Protein AF-A0A060BZY5-F1 (afdb_monomer)

Organism: NCBI:txid83428

Sequence (161 aa):
DHRALFDRVDLEIAADADPQAERFFDLGRYLLIASSRPGGLPATLQGIWNVDVRPGWSCNYTTNINLEMNYWGALPAGLPETVEPLVHLMELLAEQGRETARADYGARGWTLHHNTDPWGLHRCRARRRPLLQLADGRRLAPGQPVRPGRPPDRRAAGPGS

Mean predicted aligned error: 11.87 Å

pLDDT: mean 83.86, std 22.06, range [38.16, 98.62]

InterPro domains:
  IPR008928 Six-hairpin glycosidase superfamily [SSF48208] (2-124)
  IPR012341 Six-hairpin glycosidase-like superfamily [G3DSA:1.50.10.10] (2-129)
  IPR054363 Glycosyl hydrolase family 95, catalytic domain [PF22124] (18-122)

Solvent-accessible surface area (backbone atoms only — not comparable to full-atom values): 10178 Å² total; per-residue (Å²): 122,66,60,82,48,57,74,74,59,84,75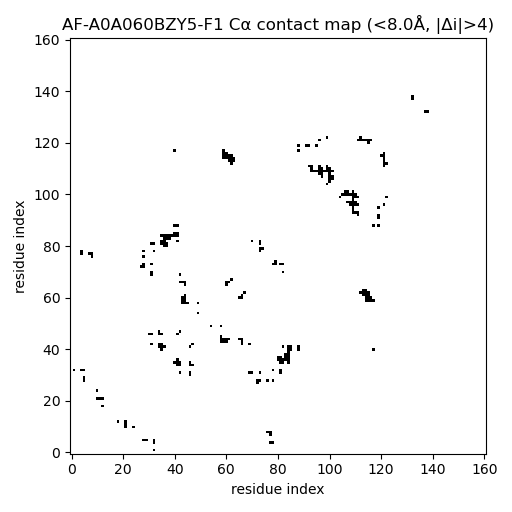,87,74,65,92,87,54,69,74,60,56,49,52,53,54,50,47,56,52,50,52,43,60,75,27,12,38,71,96,47,56,48,47,30,77,50,40,80,68,78,89,59,96,79,38,76,85,66,48,30,37,40,62,79,54,58,45,59,56,74,48,66,56,30,60,87,61,68,34,60,59,40,47,49,18,46,52,55,49,50,52,50,34,48,60,57,10,28,55,50,18,36,74,77,67,74,38,82,66,53,49,82,50,58,43,33,44,100,85,46,57,45,69,85,77,73,72,74,69,75,76,78,68,53,98,78,78,69,80,82,67,92,88,69,81,84,75,81,76,80,77,81,82,93,79,86,81,80,94,77,137

Foldseek 3Di:
DQCVQLVPDADDDDPPDDPVVRVVLSVLSNLLSVQAAPPDAAQFLPRPDDDDPCDDVNSFHFPPDRSVVSCPCCVVSRNVRSCNNVVVLVVQLQVVQQCVCCVVPVDGGGDADRTDHPNNPRDDPPPPPPPPCDPPNDDDDPPDDDDPDDPDDPPDDDDDD

Secondary structure (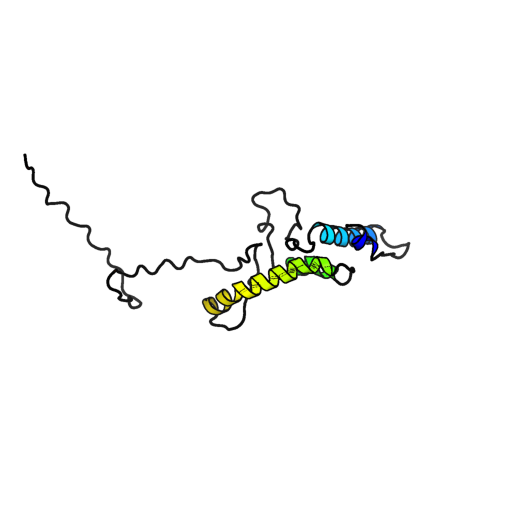DSSP, 8-state):
--HHHHTT---PPPTTS-THHHHHHHHHHHHHHHH--TTSPPPBTTBT----SS-GGGG-EETTTHHHHHHHTTTTTT-GGGGHHHHHHHHHHHHHHHHHHHHHH--SS----SEE-TT---S-----------TT-PPPPTT---PPPPPP---------

Structure (mmCIF, N/CA/C/O backbone):
data_AF-A0A060BZY5-F1
#
_entry.id   AF-A0A060BZY5-F1
#
loop_
_atom_site.group_PDB
_atom_site.id
_atom_site.type_symbol
_atom_site.label_atom_id
_atom_site.label_alt_id
_atom_site.label_comp_id
_atom_site.label_asym_id
_atom_site.label_entity_id
_atom_site.label_seq_id
_atom_site.pdbx_PDB_ins_code
_atom_site.Cartn_x
_atom_site.Cartn_y
_atom_site.Cartn_z
_atom_site.occupancy
_atom_site.B_iso_or_equiv
_atom_site.auth_seq_id
_atom_site.auth_comp_id
_atom_site.auth_asym_id
_atom_site.auth_atom_id
_atom_site.pdbx_PDB_model_num
ATOM 1 N N . ASP A 1 1 ? 6.883 -16.520 -5.379 1.00 89.31 1 ASP A N 1
ATOM 2 C CA . ASP A 1 1 ? 8.026 -16.412 -6.294 1.00 89.31 1 ASP A CA 1
ATOM 3 C C . ASP A 1 1 ? 8.129 -14.967 -6.771 1.00 89.31 1 ASP A C 1
ATOM 5 O O . ASP A 1 1 ? 7.095 -14.386 -7.078 1.00 89.31 1 ASP A O 1
ATOM 9 N N . HIS A 1 2 ? 9.326 -14.381 -6.736 1.00 91.38 2 HIS A N 1
ATOM 10 C CA . HIS A 1 2 ? 9.587 -12.991 -7.127 1.00 91.38 2 HIS A CA 1
ATOM 11 C C . HIS A 1 2 ? 9.559 -12.819 -8.651 1.00 91.38 2 HIS A C 1
ATOM 13 O O . HIS A 1 2 ? 8.893 -11.918 -9.157 1.00 91.38 2 HIS A O 1
ATOM 19 N N . ARG A 1 3 ? 10.246 -13.707 -9.383 1.00 94.44 3 ARG A N 1
ATOM 20 C CA . ARG A 1 3 ? 10.427 -13.585 -10.841 1.00 94.44 3 ARG A CA 1
ATOM 21 C C . ARG A 1 3 ? 9.100 -13.663 -11.584 1.00 94.44 3 ARG A C 1
ATOM 23 O O . ARG A 1 3 ? 8.834 -12.846 -12.451 1.00 94.44 3 ARG A O 1
ATOM 30 N N . ALA A 1 4 ? 8.208 -14.543 -11.127 1.00 95.69 4 ALA A N 1
ATOM 31 C CA . ALA A 1 4 ? 6.852 -14.682 -11.656 1.00 95.69 4 ALA A CA 1
ATOM 32 C C . ALA A 1 4 ? 6.006 -13.389 -11.643 1.00 95.69 4 ALA A C 1
ATOM 34 O O . ALA A 1 4 ? 4.986 -13.328 -12.330 1.00 95.69 4 ALA A O 1
ATOM 35 N N . LEU A 1 5 ? 6.378 -12.383 -10.843 1.00 95.94 5 LEU A N 1
ATOM 36 C CA . LEU A 1 5 ? 5.729 -11.069 -10.801 1.00 95.94 5 LEU A CA 1
ATOM 37 C C . LEU A 1 5 ? 6.568 -10.007 -11.500 1.00 95.94 5 LEU A C 1
ATOM 39 O O . LEU A 1 5 ? 6.034 -9.205 -12.262 1.00 95.94 5 LEU A O 1
ATOM 43 N N . PHE A 1 6 ? 7.866 -9.991 -11.193 1.00 97.00 6 PHE A N 1
ATOM 44 C CA . PHE A 1 6 ? 8.780 -8.958 -11.650 1.00 97.00 6 PHE A CA 1
ATOM 45 C C . PHE A 1 6 ? 8.893 -8.980 -13.176 1.00 97.00 6 PHE A C 1
ATOM 47 O O . PHE A 1 6 ? 8.636 -7.955 -13.802 1.00 97.00 6 PHE A O 1
ATOM 54 N N . ASP A 1 7 ? 9.079 -10.170 -13.754 1.00 96.69 7 ASP A N 1
ATOM 55 C CA . ASP A 1 7 ? 9.320 -10.392 -15.186 1.00 96.69 7 ASP A CA 1
ATOM 56 C C . ASP A 1 7 ? 8.045 -10.228 -16.056 1.00 96.69 7 ASP A C 1
ATOM 58 O O . ASP A 1 7 ? 8.068 -10.486 -17.255 1.00 96.69 7 ASP A O 1
ATOM 62 N N . ARG A 1 8 ? 6.898 -9.829 -15.477 1.00 96.38 8 ARG A N 1
ATOM 63 C CA . ARG A 1 8 ? 5.626 -9.637 -16.214 1.00 96.38 8 ARG A CA 1
ATOM 64 C C . ARG A 1 8 ? 5.586 -8.376 -17.069 1.00 96.38 8 ARG A C 1
ATOM 66 O O . ARG A 1 8 ? 4.754 -8.282 -17.967 1.00 96.38 8 ARG A O 1
ATOM 73 N N . VAL A 1 9 ? 6.386 -7.381 -16.711 1.00 96.56 9 VAL A N 1
ATOM 74 C CA . VAL A 1 9 ? 6.434 -6.087 -17.389 1.00 96.56 9 VAL A CA 1
ATOM 75 C C . VAL A 1 9 ? 7.891 -5.733 -17.547 1.00 96.56 9 VAL A C 1
ATOM 77 O O . VAL A 1 9 ? 8.655 -5.849 -16.592 1.00 96.56 9 VAL A O 1
ATOM 80 N N . ASP A 1 10 ? 8.208 -5.272 -18.741 1.00 93.94 10 ASP A N 1
ATOM 81 C CA . ASP A 1 10 ? 9.485 -4.689 -19.095 1.00 93.94 10 ASP A CA 1
ATOM 82 C C . ASP A 1 10 ? 9.216 -3.268 -19.598 1.00 93.94 10 ASP A C 1
ATOM 84 O O . ASP A 1 10 ? 8.174 -3.018 -20.220 1.00 93.94 10 ASP A O 1
ATOM 88 N N . LEU A 1 11 ? 10.099 -2.329 -19.271 1.00 92.81 11 LEU A N 1
ATOM 89 C CA . LEU A 1 11 ? 9.990 -0.936 -19.689 1.00 92.81 11 LEU A CA 1
ATOM 90 C C . LEU A 1 11 ? 11.252 -0.560 -20.449 1.00 92.81 11 LEU A C 1
ATOM 92 O O . LEU A 1 11 ? 12.308 -0.406 -19.851 1.00 92.81 11 LEU A O 1
ATOM 96 N N . GLU A 1 12 ? 11.091 -0.329 -21.746 1.00 92.44 12 GLU A N 1
ATOM 97 C CA . GLU A 1 12 ? 12.136 0.227 -22.597 1.00 92.44 12 GLU A CA 1
ATOM 98 C C . GLU A 1 12 ? 11.832 1.705 -22.856 1.00 92.44 12 GLU A C 1
ATOM 100 O O . GLU A 1 12 ? 10.752 2.057 -23.351 1.00 92.44 12 GLU A O 1
ATOM 105 N N . ILE A 1 13 ? 12.772 2.587 -22.518 1.00 93.19 13 ILE A N 1
ATOM 106 C CA . ILE A 1 13 ? 12.691 4.014 -22.851 1.00 93.19 13 ILE A CA 1
ATOM 107 C C . ILE A 1 13 ? 13.600 4.355 -24.039 1.00 93.19 13 ILE A C 1
ATOM 109 O O . ILE A 1 13 ? 14.434 3.564 -24.475 1.00 93.19 13 ILE A O 1
ATOM 113 N N . ALA A 1 14 ? 13.422 5.549 -24.609 1.00 93.12 14 ALA A N 1
ATOM 114 C CA . ALA A 1 14 ? 14.243 6.003 -25.729 1.00 93.12 14 ALA A CA 1
ATOM 115 C C . ALA A 1 14 ? 15.739 6.032 -25.357 1.00 93.12 14 ALA A C 1
ATOM 117 O O . ALA A 1 14 ? 16.101 6.394 -24.241 1.00 93.12 14 ALA A O 1
ATOM 118 N N . ALA A 1 15 ? 16.612 5.687 -26.307 1.00 87.00 15 ALA A N 1
ATOM 119 C CA . ALA A 1 15 ? 18.049 5.526 -26.059 1.00 87.00 15 ALA A CA 1
ATOM 120 C C . ALA A 1 15 ? 18.771 6.812 -25.604 1.00 87.00 15 ALA A C 1
ATOM 122 O O . ALA A 1 15 ? 19.871 6.742 -25.061 1.00 87.00 15 ALA A O 1
ATOM 123 N N . ASP A 1 16 ? 18.181 7.980 -25.855 1.00 92.44 16 ASP A N 1
ATOM 124 C CA . ASP A 1 16 ? 18.669 9.293 -25.433 1.00 92.44 16 ASP A CA 1
ATOM 125 C C . ASP A 1 16 ? 18.095 9.760 -24.081 1.00 92.44 16 ASP A C 1
ATOM 127 O O . ASP A 1 16 ? 18.518 10.796 -23.563 1.00 92.44 16 ASP A O 1
ATOM 131 N N . ALA A 1 17 ? 17.158 9.010 -23.492 1.00 91.56 17 ALA A N 1
ATOM 132 C CA . ALA A 1 17 ? 16.617 9.286 -22.168 1.00 91.56 17 ALA A CA 1
ATOM 133 C C . ALA A 1 17 ? 17.580 8.852 -21.047 1.00 91.56 17 ALA A C 1
ATOM 135 O O . ALA A 1 17 ? 18.514 8.078 -21.255 1.00 91.56 17 ALA A O 1
ATOM 136 N N . ASP A 1 18 ? 17.351 9.354 -19.828 1.00 92.00 18 ASP A N 1
ATOM 137 C CA . ASP A 1 18 ? 18.143 8.956 -18.660 1.00 92.00 18 ASP A CA 1
ATOM 138 C C . ASP A 1 18 ? 17.870 7.480 -18.306 1.00 92.00 18 ASP A C 1
ATOM 140 O O . ASP A 1 18 ? 16.757 7.162 -17.870 1.00 92.00 18 ASP A O 1
ATOM 144 N N . PRO A 1 19 ? 18.868 6.578 -18.405 1.00 84.75 19 PRO A N 1
ATOM 145 C CA . PRO A 1 19 ? 18.692 5.156 -18.107 1.00 84.75 19 PRO A CA 1
ATOM 146 C C . PRO A 1 19 ? 18.334 4.879 -16.637 1.00 84.75 19 PRO A C 1
ATOM 148 O O . PRO A 1 19 ? 17.959 3.761 -16.283 1.00 84.75 19 PRO A O 1
ATOM 151 N N . GLN A 1 20 ? 18.445 5.863 -15.738 1.00 92.69 20 GLN A N 1
ATOM 152 C CA . GLN A 1 20 ? 17.964 5.712 -14.365 1.00 92.69 20 GLN A CA 1
ATOM 153 C C . GLN A 1 20 ? 16.438 5.625 -14.280 1.00 92.69 20 GLN A C 1
ATOM 155 O O . GLN A 1 20 ? 15.932 5.033 -13.327 1.00 92.69 20 GLN A O 1
ATOM 160 N N . ALA A 1 21 ? 15.699 6.170 -15.250 1.00 93.69 21 ALA A N 1
ATOM 161 C CA . ALA A 1 21 ? 14.240 6.165 -15.215 1.00 93.69 21 ALA A CA 1
ATOM 162 C C . ALA A 1 21 ? 13.658 4.738 -15.244 1.00 93.69 21 ALA A C 1
ATOM 164 O O . ALA A 1 21 ? 12.774 4.438 -14.440 1.00 93.69 21 ALA A O 1
ATOM 165 N N . GLU A 1 22 ? 14.208 3.842 -16.073 1.00 93.81 22 GLU A N 1
ATOM 166 C CA . GLU A 1 22 ? 13.846 2.411 -16.089 1.00 93.81 22 GLU A CA 1
ATOM 167 C C . GLU A 1 22 ? 14.089 1.772 -14.715 1.00 93.81 22 GLU A C 1
ATOM 169 O O . GLU A 1 22 ? 13.207 1.147 -14.130 1.00 93.81 22 GLU A O 1
ATOM 174 N N . ARG A 1 23 ? 15.259 2.035 -14.120 1.00 94.38 23 ARG A N 1
ATOM 175 C CA . ARG A 1 23 ? 15.619 1.491 -12.802 1.00 94.38 23 ARG A CA 1
ATOM 176 C C . ARG A 1 23 ? 14.707 1.987 -11.687 1.00 94.38 23 ARG A C 1
ATOM 178 O O . ARG A 1 23 ? 14.423 1.228 -10.765 1.00 94.38 23 ARG A O 1
ATOM 185 N N . PHE A 1 24 ? 14.266 3.244 -11.728 1.00 96.31 24 PHE A N 1
ATOM 186 C CA . PHE A 1 24 ? 13.326 3.776 -10.739 1.00 96.31 24 PHE A CA 1
ATOM 187 C C . PHE A 1 24 ? 11.931 3.168 -10.890 1.00 96.31 24 PHE A C 1
ATOM 189 O O . PHE A 1 24 ? 11.288 2.873 -9.878 1.00 96.31 24 PHE A O 1
ATOM 196 N N . PHE A 1 25 ? 11.481 2.936 -12.125 1.00 96.69 25 PHE A N 1
ATOM 197 C CA . PHE A 1 25 ? 10.242 2.210 -12.390 1.00 96.69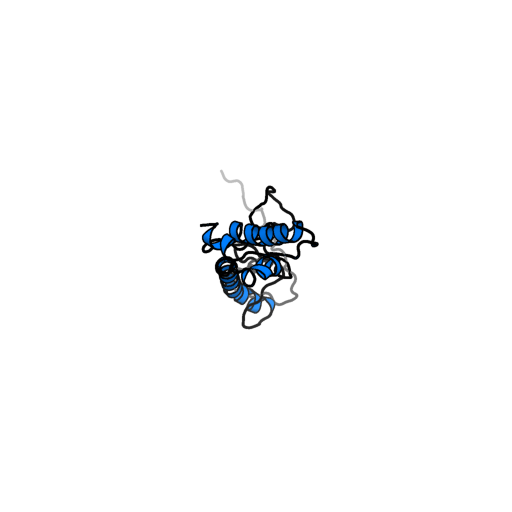 25 PHE A CA 1
ATOM 198 C C . PHE A 1 25 ? 10.304 0.785 -11.822 1.00 96.69 25 PHE A C 1
ATOM 200 O O . PHE A 1 25 ? 9.437 0.386 -11.036 1.00 96.69 25 PHE A O 1
ATOM 207 N N . ASP A 1 26 ? 11.379 0.060 -12.124 1.00 96.94 26 ASP A N 1
ATOM 208 C CA . ASP A 1 26 ? 11.616 -1.293 -11.623 1.00 96.94 26 ASP A CA 1
ATOM 209 C C . ASP A 1 26 ? 11.765 -1.348 -10.107 1.00 96.94 26 ASP A C 1
ATOM 211 O O . ASP A 1 26 ? 11.231 -2.251 -9.457 1.00 96.94 26 ASP A O 1
ATOM 215 N N . LEU A 1 27 ? 12.427 -0.355 -9.512 1.00 97.62 27 LEU A N 1
ATOM 216 C CA . LEU A 1 27 ? 12.549 -0.242 -8.065 1.00 97.62 27 LEU A CA 1
ATOM 217 C C . LEU A 1 27 ? 11.173 -0.094 -7.407 1.00 97.62 27 LEU A C 1
ATOM 219 O O . LEU A 1 27 ? 10.906 -0.764 -6.412 1.00 97.62 27 LEU A O 1
ATOM 223 N N . GLY A 1 28 ? 10.276 0.723 -7.967 1.00 97.75 28 GLY A N 1
ATOM 224 C CA . GLY A 1 28 ? 8.906 0.860 -7.462 1.00 97.75 28 GLY A CA 1
ATOM 225 C C . GLY A 1 28 ? 8.149 -0.472 -7.459 1.00 97.75 28 GLY A C 1
ATOM 226 O O . GLY A 1 28 ? 7.555 -0.853 -6.447 1.00 97.75 28 GLY A O 1
ATOM 227 N N . ARG A 1 29 ? 8.240 -1.228 -8.562 1.00 98.06 29 ARG A N 1
ATOM 228 C CA . ARG A 1 29 ? 7.661 -2.579 -8.677 1.00 98.06 29 ARG A CA 1
ATOM 229 C C . ARG A 1 29 ? 8.253 -3.530 -7.642 1.00 98.06 29 ARG A C 1
ATOM 231 O O . ARG A 1 29 ? 7.514 -4.203 -6.924 1.00 98.06 29 ARG A O 1
ATOM 238 N N . TYR A 1 30 ? 9.580 -3.562 -7.547 1.00 98.12 30 TYR A N 1
ATOM 239 C CA . TYR A 1 30 ? 10.321 -4.413 -6.621 1.00 98.12 30 TYR A CA 1
ATOM 240 C C . TYR A 1 30 ? 9.925 -4.147 -5.164 1.00 98.12 30 TYR A C 1
ATOM 242 O O . TYR A 1 30 ? 9.632 -5.083 -4.418 1.00 98.12 30 TYR A O 1
ATOM 250 N N . LEU A 1 31 ? 9.859 -2.874 -4.760 1.00 98.44 31 LEU A N 1
ATOM 251 C CA . LEU A 1 31 ? 9.494 -2.487 -3.399 1.00 98.44 31 LEU A CA 1
ATOM 252 C C . LEU A 1 31 ? 8.062 -2.908 -3.058 1.00 98.44 31 LEU A C 1
ATOM 254 O O . LEU A 1 31 ? 7.824 -3.416 -1.960 1.00 98.44 31 LEU A O 1
ATOM 258 N N . LEU A 1 32 ? 7.114 -2.764 -3.984 1.00 98.44 32 LEU A N 1
ATOM 259 C CA . LEU A 1 32 ? 5.737 -3.191 -3.746 1.00 98.44 32 LEU A CA 1
ATOM 260 C C . LEU A 1 32 ? 5.619 -4.720 -3.658 1.00 98.44 32 LEU A C 1
ATOM 262 O O . LEU A 1 32 ? 4.974 -5.226 -2.741 1.00 98.44 32 LEU A O 1
ATOM 266 N N . ILE A 1 33 ? 6.305 -5.462 -4.537 1.00 98.12 33 ILE A N 1
ATOM 267 C CA . ILE A 1 33 ? 6.396 -6.930 -4.461 1.00 98.12 33 ILE A CA 1
ATOM 268 C C . ILE A 1 33 ? 6.966 -7.370 -3.108 1.00 98.12 33 ILE A C 1
ATOM 270 O O . ILE A 1 33 ? 6.470 -8.324 -2.512 1.00 98.12 33 ILE A O 1
ATOM 274 N N . ALA A 1 34 ? 8.013 -6.706 -2.623 1.00 98.00 34 ALA A N 1
ATOM 275 C CA . ALA A 1 34 ? 8.679 -7.088 -1.385 1.00 98.00 34 ALA A CA 1
ATOM 276 C C . ALA A 1 34 ? 7.872 -6.728 -0.126 1.00 98.00 34 ALA A C 1
ATOM 278 O O . ALA A 1 34 ? 7.978 -7.431 0.876 1.00 98.00 34 ALA A O 1
ATOM 279 N N . SER A 1 35 ? 7.078 -5.654 -0.168 1.00 98.25 35 SER A N 1
ATOM 280 C CA . SER A 1 35 ? 6.383 -5.111 1.009 1.00 98.25 35 SER A CA 1
ATOM 281 C C . SER A 1 35 ? 4.887 -5.427 1.088 1.00 98.25 35 SER A C 1
ATOM 283 O O . SER A 1 35 ? 4.324 -5.309 2.172 1.00 98.25 35 SER A O 1
ATOM 285 N N . SER A 1 36 ? 4.242 -5.849 -0.006 1.00 98.06 36 SER A N 1
ATOM 286 C CA . SER A 1 36 ? 2.812 -6.179 -0.028 1.00 98.06 36 SER A CA 1
ATOM 287 C C . SER A 1 36 ? 2.542 -7.446 -0.841 1.00 98.06 36 SER A C 1
ATOM 289 O O . SER A 1 36 ? 2.547 -7.444 -2.073 1.00 98.06 36 SER A O 1
ATOM 291 N N . ARG A 1 37 ? 2.297 -8.564 -0.152 1.00 96.69 37 ARG A N 1
ATOM 292 C CA . ARG A 1 37 ? 2.006 -9.873 -0.759 1.00 96.69 37 ARG A CA 1
ATOM 293 C C . ARG A 1 37 ? 0.706 -10.450 -0.200 1.00 96.69 37 ARG A C 1
ATOM 295 O O . ARG A 1 37 ? 0.406 -10.174 0.961 1.00 96.69 37 ARG A O 1
ATOM 302 N N . PRO A 1 38 ? -0.013 -11.284 -0.976 1.00 97.25 38 PRO A N 1
ATOM 303 C CA . PRO A 1 38 ? -1.171 -12.037 -0.493 1.00 97.25 38 PRO A CA 1
ATOM 304 C C . PRO A 1 38 ? -0.952 -12.660 0.888 1.00 97.25 38 PRO A C 1
ATOM 306 O O . PRO A 1 38 ? 0.110 -13.231 1.152 1.00 97.25 38 PRO A O 1
ATOM 309 N N . GLY A 1 39 ? -1.943 -12.520 1.770 1.00 95.88 39 GLY A N 1
ATOM 310 C CA . GLY A 1 39 ? -1.870 -12.946 3.176 1.00 95.88 39 GLY A CA 1
ATOM 311 C C . GLY A 1 39 ? -1.008 -12.080 4.115 1.00 95.88 39 GLY A C 1
ATOM 312 O O . GLY A 1 39 ? -0.931 -12.383 5.305 1.00 95.88 39 GLY A O 1
ATOM 313 N N . GLY A 1 40 ? -0.357 -11.027 3.613 1.00 95.81 40 GLY A N 1
ATOM 314 C CA . GLY A 1 40 ? 0.427 -10.075 4.401 1.00 95.81 40 GLY A CA 1
ATOM 315 C C . GLY A 1 40 ? -0.354 -8.832 4.839 1.00 95.81 40 GLY A C 1
ATOM 316 O O . GLY A 1 40 ? -1.568 -8.732 4.666 1.00 95.81 40 GLY A O 1
ATOM 317 N N . LEU A 1 41 ? 0.376 -7.862 5.396 1.00 97.44 41 LEU A N 1
ATOM 318 C CA . LEU A 1 41 ? -0.116 -6.506 5.646 1.00 97.44 41 LEU A CA 1
ATOM 319 C C . LEU A 1 41 ? 0.202 -5.594 4.454 1.00 97.44 41 LEU A C 1
ATOM 321 O O . LEU A 1 41 ? 1.169 -5.856 3.736 1.00 97.44 41 LEU A O 1
ATOM 325 N N . PRO A 1 42 ? -0.570 -4.514 4.246 1.00 98.19 42 PRO A N 1
ATOM 326 C CA . PRO A 1 42 ? -0.232 -3.539 3.229 1.00 98.19 42 PRO A CA 1
ATOM 327 C C . PRO A 1 42 ? 1.054 -2.784 3.586 1.00 98.19 42 PRO A C 1
ATOM 329 O O . PRO A 1 42 ? 1.358 -2.578 4.765 1.00 98.19 42 PRO A O 1
ATOM 332 N N . ALA A 1 43 ? 1.766 -2.317 2.557 1.00 98.44 43 ALA A N 1
ATOM 333 C CA . ALA A 1 43 ? 2.937 -1.457 2.688 1.00 98.44 43 ALA A CA 1
ATOM 334 C C . ALA A 1 43 ? 2.622 -0.198 3.519 1.00 98.44 43 ALA A C 1
ATOM 336 O O . ALA A 1 43 ? 1.697 0.555 3.194 1.00 98.44 43 ALA A O 1
ATOM 337 N N . THR A 1 44 ? 3.394 0.033 4.584 1.00 98.31 44 THR A N 1
ATOM 338 C CA . THR A 1 44 ? 3.280 1.228 5.436 1.00 98.31 44 THR A CA 1
ATOM 339 C C . THR A 1 44 ? 4.017 2.428 4.824 1.00 98.31 44 THR A C 1
ATOM 341 O O . THR A 1 44 ? 4.518 2.352 3.699 1.00 98.31 44 THR A O 1
ATOM 344 N N . LEU A 1 45 ? 4.154 3.536 5.567 1.00 98.00 45 LEU A N 1
ATOM 345 C CA . LEU A 1 45 ? 4.989 4.686 5.174 1.00 98.00 45 LEU A CA 1
ATOM 346 C C . LEU A 1 45 ? 6.438 4.330 4.801 1.00 98.00 45 LEU A C 1
ATOM 348 O O . LEU A 1 45 ? 7.089 5.104 4.105 1.00 98.00 45 LEU A O 1
ATOM 352 N N . GLN A 1 46 ? 6.954 3.195 5.273 1.00 98.12 46 GLN A N 1
ATOM 353 C CA . GLN A 1 46 ? 8.303 2.721 4.951 1.00 98.12 46 GLN A CA 1
ATOM 354 C C . GLN A 1 46 ? 8.274 1.294 4.382 1.00 98.12 46 GLN A C 1
ATOM 356 O O . GLN A 1 46 ? 9.257 0.562 4.490 1.00 98.12 46 GLN A O 1
ATOM 361 N N . GLY A 1 47 ? 7.143 0.862 3.811 1.00 97.38 47 GLY A N 1
ATOM 362 C CA . GLY A 1 47 ? 6.947 -0.507 3.332 1.00 97.38 47 GLY A CA 1
ATOM 363 C C . GLY A 1 47 ? 7.003 -1.518 4.477 1.00 97.38 47 GLY A C 1
ATOM 364 O O . GLY A 1 47 ? 6.024 -1.686 5.200 1.00 97.38 47 GLY A O 1
ATOM 365 N N . ILE A 1 48 ? 8.153 -2.180 4.625 1.00 97.31 48 ILE A N 1
ATOM 366 C CA . ILE A 1 48 ? 8.482 -3.088 5.741 1.00 97.31 48 ILE A CA 1
ATOM 367 C C . ILE A 1 48 ? 9.850 -2.770 6.374 1.00 97.31 48 ILE A C 1
ATOM 369 O O . ILE A 1 48 ? 10.357 -3.536 7.193 1.00 97.31 48 ILE A O 1
ATOM 373 N N . TRP A 1 49 ? 10.476 -1.658 5.979 1.00 98.12 49 TRP A N 1
ATOM 374 C CA . TRP A 1 49 ? 11.860 -1.329 6.311 1.00 98.12 49 TRP A CA 1
ATOM 375 C C . TRP A 1 49 ? 11.911 -0.204 7.340 1.00 98.12 49 TRP A C 1
ATOM 377 O O . TRP A 1 49 ? 11.912 0.973 6.996 1.00 98.12 49 TRP A O 1
ATOM 387 N N . ASN A 1 50 ? 11.980 -0.577 8.616 1.00 97.56 50 ASN A N 1
ATOM 388 C CA . ASN A 1 50 ? 12.111 0.360 9.725 1.00 97.56 50 ASN A CA 1
ATOM 389 C C . ASN A 1 50 ? 13.100 -0.175 10.771 1.00 97.56 50 ASN A C 1
ATOM 391 O O . ASN A 1 50 ? 13.036 -1.347 11.137 1.00 97.56 50 ASN A O 1
ATOM 395 N N . VAL A 1 51 ? 13.976 0.690 11.281 1.00 97.69 51 VAL A N 1
ATOM 396 C CA . VAL A 1 51 ? 14.944 0.363 12.347 1.00 97.69 51 VAL A CA 1
ATOM 397 C C . VAL A 1 51 ? 14.582 0.994 13.693 1.00 97.69 51 VAL A C 1
ATOM 399 O O . VAL A 1 51 ? 15.103 0.585 14.730 1.00 97.69 51 VAL A O 1
ATOM 402 N N . ASP A 1 52 ? 13.677 1.973 13.695 1.00 97.69 52 ASP A N 1
ATOM 403 C CA . ASP A 1 52 ? 13.362 2.767 14.874 1.00 97.69 52 ASP A CA 1
ATOM 404 C C . ASP A 1 52 ? 12.204 2.162 15.667 1.00 97.69 52 ASP A C 1
ATOM 406 O O . ASP A 1 52 ? 11.171 1.784 15.120 1.00 97.69 52 ASP A O 1
ATOM 410 N N . VAL A 1 53 ? 12.309 2.166 16.997 1.00 96.62 53 VAL A N 1
ATOM 411 C CA . VAL A 1 53 ? 11.180 1.806 17.879 1.00 96.62 53 VAL A CA 1
ATOM 412 C C . VAL A 1 53 ? 10.070 2.866 17.824 1.00 96.62 53 VAL A C 1
ATOM 414 O O . VAL A 1 53 ? 8.894 2.567 18.023 1.00 96.62 53 VAL A O 1
ATOM 417 N N . ARG A 1 54 ? 10.441 4.127 17.569 1.00 96.19 54 ARG A N 1
ATOM 418 C CA . ARG A 1 54 ? 9.527 5.269 17.426 1.00 96.19 54 ARG A CA 1
ATOM 419 C C . ARG A 1 54 ? 9.771 5.952 16.080 1.00 96.19 54 ARG A C 1
ATOM 421 O O . ARG A 1 54 ? 10.359 7.033 16.058 1.00 96.19 54 ARG A O 1
ATOM 428 N N . PRO A 1 55 ? 9.362 5.321 14.973 1.00 96.44 55 PRO A N 1
ATOM 429 C CA . PRO A 1 55 ? 9.598 5.877 13.653 1.00 96.44 55 PRO A CA 1
ATOM 430 C C . PRO A 1 55 ? 8.779 7.150 13.430 1.00 96.44 55 PRO A C 1
ATOM 432 O O . PRO A 1 55 ? 7.755 7.383 14.088 1.00 96.44 55 PRO A O 1
ATOM 435 N N . GLY A 1 56 ? 9.214 7.959 12.464 1.00 94.94 56 GLY A N 1
ATOM 436 C CA . GLY A 1 56 ? 8.462 9.124 12.000 1.00 94.94 56 GLY A CA 1
ATOM 437 C C . GLY A 1 56 ? 7.022 8.742 11.648 1.00 94.94 56 GLY A C 1
ATOM 438 O O . GLY A 1 56 ? 6.789 7.750 10.956 1.00 94.94 56 GLY A O 1
ATOM 439 N N . TRP A 1 57 ? 6.057 9.499 12.180 1.00 95.88 57 TRP A N 1
ATOM 440 C CA . TRP A 1 57 ? 4.617 9.235 12.028 1.00 95.88 57 TRP A CA 1
ATOM 441 C C . TRP A 1 57 ? 4.207 7.786 12.347 1.00 95.88 57 TRP A C 1
ATOM 443 O O . TRP A 1 57 ? 3.283 7.248 11.755 1.00 95.88 57 TRP A O 1
ATOM 453 N N . SER A 1 58 ? 4.908 7.130 13.277 1.00 96.00 58 SER A N 1
ATOM 454 C CA . SER A 1 58 ? 4.643 5.746 13.689 1.00 96.00 58 SER A CA 1
ATOM 455 C C . SER A 1 58 ? 4.793 4.687 12.590 1.00 96.00 58 SER A C 1
ATOM 457 O O . SER A 1 58 ? 4.469 3.533 12.856 1.00 96.00 58 SER A O 1
ATOM 459 N N . CYS A 1 59 ? 5.321 5.034 11.406 1.00 96.75 59 CYS A N 1
ATOM 460 C CA . CYS A 1 59 ? 5.416 4.123 10.258 1.00 96.75 59 CYS A CA 1
ATOM 461 C C . CYS A 1 59 ? 4.088 3.379 10.009 1.00 96.75 59 CYS A C 1
ATOM 463 O O . CYS A 1 59 ? 4.061 2.185 9.721 1.00 96.75 59 CYS A O 1
ATOM 465 N N . ASN A 1 60 ? 2.971 4.076 10.225 1.00 96.19 60 ASN A N 1
ATOM 466 C CA . ASN A 1 60 ? 1.636 3.502 10.179 1.00 96.19 60 ASN A CA 1
ATOM 467 C C . ASN A 1 60 ? 1.005 3.734 8.794 1.00 96.19 60 ASN A C 1
ATOM 469 O O . ASN A 1 60 ? 1.714 3.880 7.794 1.00 96.19 60 ASN A O 1
ATOM 473 N N . TYR A 1 61 ? -0.324 3.728 8.728 1.00 98.06 61 TYR A N 1
ATOM 474 C CA . TYR A 1 61 ? -1.073 3.990 7.509 1.00 98.06 61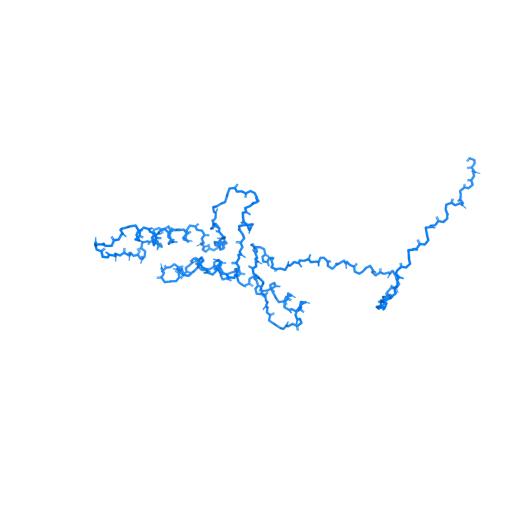 TYR A CA 1
ATOM 475 C C . TYR A 1 61 ? -1.669 5.397 7.539 1.00 98.06 61 TYR A C 1
ATOM 477 O O . TYR A 1 61 ? -2.691 5.626 8.186 1.00 98.06 61 TYR A O 1
ATOM 485 N N . THR A 1 62 ? -1.056 6.321 6.802 1.00 97.81 62 THR A N 1
ATOM 486 C CA . THR A 1 62 ? -1.604 7.663 6.570 1.00 97.81 62 THR A CA 1
ATOM 487 C C . THR A 1 62 ? -2.500 7.640 5.331 1.00 97.81 62 THR A C 1
ATOM 489 O O . THR A 1 62 ? -2.019 7.439 4.217 1.00 97.81 62 THR A O 1
ATOM 492 N N . THR A 1 63 ? -3.804 7.835 5.517 1.00 97.44 63 THR A N 1
ATOM 493 C CA . THR A 1 63 ? -4.863 7.572 4.516 1.00 97.44 63 THR A CA 1
ATOM 494 C C . THR A 1 63 ? -5.460 8.857 3.946 1.00 97.44 63 THR A C 1
ATOM 496 O O . THR A 1 63 ? -6.677 9.024 3.840 1.00 97.44 63 THR A O 1
ATOM 499 N N . ASN A 1 64 ? -4.608 9.851 3.729 1.00 97.19 64 ASN A N 1
ATOM 500 C CA . ASN A 1 64 ? -4.983 11.095 3.067 1.00 97.19 64 ASN A CA 1
ATOM 501 C C . ASN A 1 64 ? -4.106 11.395 1.845 1.00 97.19 64 ASN A C 1
ATOM 503 O O . ASN A 1 64 ? -4.284 12.458 1.255 1.00 97.19 64 ASN A O 1
ATOM 507 N N . ILE A 1 65 ? -3.170 10.492 1.513 1.00 98.44 65 ILE A N 1
ATOM 508 C CA . ILE A 1 65 ? -2.352 10.481 0.295 1.00 98.44 65 ILE A CA 1
ATOM 509 C C . ILE A 1 65 ? -1.373 9.293 0.291 1.00 98.44 65 ILE A C 1
ATOM 511 O O . ILE A 1 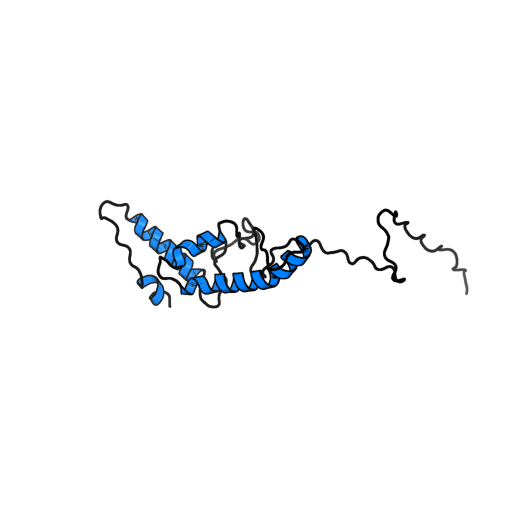65 ? -1.150 8.689 -0.755 1.00 98.44 65 ILE A O 1
ATOM 515 N N . ASN A 1 66 ? -0.734 8.982 1.426 1.00 98.56 66 ASN A N 1
ATOM 516 C CA . ASN A 1 66 ? 0.439 8.102 1.442 1.00 98.56 66 ASN A CA 1
ATOM 517 C C . ASN A 1 66 ? 0.082 6.641 1.181 1.00 98.56 66 ASN A C 1
ATOM 519 O O . ASN A 1 66 ? 0.708 6.002 0.338 1.00 98.56 66 ASN A O 1
ATOM 523 N N . LEU A 1 67 ? -0.915 6.115 1.900 1.00 98.44 67 LEU A N 1
ATOM 524 C CA . LEU A 1 67 ? -1.363 4.744 1.697 1.00 98.44 67 LEU A CA 1
ATOM 525 C C . LEU A 1 67 ? -1.869 4.573 0.266 1.00 98.44 67 LEU A C 1
ATOM 527 O O . LEU A 1 67 ? -1.523 3.601 -0.383 1.00 98.44 67 LEU A O 1
ATOM 531 N N . GLU A 1 68 ? -2.636 5.529 -0.249 1.00 98.50 68 GLU A N 1
ATOM 532 C CA . GLU A 1 68 ? -3.149 5.504 -1.615 1.00 98.50 68 GLU A CA 1
ATOM 533 C C . GLU A 1 68 ? -2.004 5.497 -2.638 1.00 98.50 68 GLU A C 1
ATOM 535 O O . GLU A 1 68 ? -1.998 4.669 -3.552 1.00 98.50 68 GLU A O 1
ATOM 540 N N . MET A 1 69 ? -1.007 6.368 -2.446 1.00 98.62 69 MET A N 1
ATOM 541 C CA . MET A 1 69 ? 0.161 6.492 -3.319 1.00 98.62 69 MET A CA 1
ATOM 542 C C . MET A 1 69 ? 0.980 5.206 -3.398 1.00 98.62 69 MET A C 1
ATOM 544 O O . MET A 1 69 ? 1.415 4.843 -4.492 1.00 98.62 69 MET A O 1
ATOM 548 N N . ASN A 1 70 ? 1.128 4.476 -2.286 1.00 98.62 70 ASN A N 1
ATOM 549 C CA . ASN A 1 70 ? 1.820 3.183 -2.273 1.00 98.62 70 ASN A CA 1
ATOM 550 C C . ASN A 1 70 ? 1.237 2.190 -3.299 1.00 98.62 70 ASN A C 1
ATOM 552 O O . ASN A 1 70 ? 1.959 1.321 -3.785 1.00 98.62 70 ASN A O 1
ATOM 556 N N . TYR A 1 71 ? -0.049 2.318 -3.649 1.00 98.62 71 TYR A N 1
ATOM 557 C CA . TYR A 1 71 ? -0.759 1.379 -4.521 1.00 98.62 71 TYR A CA 1
ATOM 558 C C . TYR A 1 71 ? -1.105 1.915 -5.909 1.00 98.62 71 TYR A C 1
ATOM 560 O O . TYR A 1 71 ? -1.610 1.146 -6.726 1.00 98.62 71 TYR A O 1
ATOM 568 N N . TRP A 1 72 ? -0.803 3.178 -6.234 1.00 98.44 72 TRP A N 1
ATOM 569 C CA . TRP A 1 72 ? -1.085 3.730 -7.569 1.00 98.44 72 TRP A CA 1
ATOM 570 C C . TRP A 1 72 ? -0.444 2.912 -8.692 1.00 98.44 72 TRP A C 1
ATOM 572 O O . TRP A 1 72 ? -1.059 2.704 -9.735 1.00 98.44 72 TRP A O 1
ATOM 582 N N . GLY A 1 73 ? 0.771 2.409 -8.458 1.00 97.31 73 GLY A N 1
ATOM 583 C CA . GLY A 1 73 ? 1.497 1.583 -9.417 1.00 97.31 73 GLY A CA 1
ATOM 584 C C . GLY A 1 73 ? 1.016 0.133 -9.509 1.00 97.31 73 GLY A C 1
ATOM 585 O O . GLY A 1 73 ? 1.340 -0.531 -10.484 1.00 97.31 73 GLY A O 1
ATOM 586 N N . ALA A 1 74 ? 0.240 -0.376 -8.545 1.00 98.00 74 ALA A N 1
ATOM 587 C CA . ALA A 1 74 ? -0.011 -1.814 -8.408 1.00 98.00 74 ALA A CA 1
ATOM 588 C C . ALA A 1 74 ? -0.681 -2.431 -9.648 1.00 98.00 74 ALA A C 1
ATOM 590 O O . ALA A 1 74 ? -0.157 -3.357 -10.262 1.00 98.00 74 ALA A O 1
ATOM 591 N N . LEU A 1 75 ? -1.829 -1.889 -10.059 1.00 97.81 75 LEU A N 1
ATOM 592 C CA . LEU A 1 75 ? -2.561 -2.372 -11.231 1.00 97.81 75 LEU A CA 1
ATOM 593 C C . LEU A 1 75 ? -1.880 -2.031 -12.568 1.00 97.81 75 LEU A C 1
ATOM 595 O O . LEU A 1 75 ? -1.685 -2.956 -13.359 1.00 97.81 75 LEU A O 1
ATOM 599 N N . PRO A 1 76 ? -1.493 -0.768 -12.856 1.00 97.38 76 PRO A N 1
ATOM 600 C CA . PRO A 1 76 ? -0.884 -0.435 -14.146 1.00 97.38 76 PRO A CA 1
ATOM 601 C C . PRO A 1 76 ? 0.470 -1.120 -14.357 1.00 97.38 76 PRO A C 1
ATOM 603 O O . PRO A 1 76 ? 0.847 -1.376 -15.495 1.00 97.38 76 PRO A O 1
ATOM 606 N N . ALA A 1 77 ? 1.174 -1.480 -13.281 1.00 97.12 77 ALA A N 1
ATOM 607 C CA . ALA A 1 77 ? 2.401 -2.258 -13.348 1.00 97.12 77 ALA A CA 1
ATOM 608 C C . ALA A 1 77 ? 2.146 -3.783 -13.263 1.00 97.12 77 ALA A C 1
ATOM 610 O O . ALA A 1 77 ? 3.061 -4.547 -12.991 1.00 97.12 77 ALA A O 1
ATOM 611 N N . GLY A 1 78 ? 0.936 -4.300 -13.483 1.00 97.50 78 GLY A N 1
ATOM 612 C CA . GLY A 1 78 ? 0.728 -5.757 -13.570 1.00 97.50 78 GLY A CA 1
ATOM 613 C C . GLY A 1 78 ? 0.989 -6.530 -12.264 1.00 97.50 78 GLY A C 1
ATOM 614 O O . GLY A 1 78 ? 1.370 -7.706 -12.298 1.00 97.50 78 GLY A O 1
ATOM 615 N N . LEU A 1 79 ? 0.768 -5.880 -11.118 1.00 98.19 79 LEU A N 1
ATOM 616 C CA . LEU A 1 79 ? 0.885 -6.433 -9.765 1.00 98.19 79 LEU A CA 1
ATOM 617 C C . LEU A 1 79 ? -0.474 -6.450 -9.025 1.00 98.19 79 LEU A C 1
ATOM 619 O O . LEU A 1 79 ? -0.570 -5.950 -7.905 1.00 98.19 79 LEU A O 1
ATOM 623 N N . PRO A 1 80 ? -1.563 -7.001 -9.596 1.00 97.94 80 PRO A N 1
ATOM 624 C CA . PRO A 1 80 ? -2.872 -6.976 -8.938 1.00 97.94 80 PRO A CA 1
ATOM 625 C C . PRO A 1 80 ? -2.893 -7.708 -7.591 1.00 97.94 80 PRO A C 1
ATOM 627 O O . PRO A 1 80 ? -3.597 -7.295 -6.674 1.00 97.94 80 PRO A O 1
ATOM 630 N N . GLU A 1 81 ? -2.086 -8.754 -7.428 1.00 97.25 81 GLU A N 1
ATOM 631 C CA . GLU A 1 81 ? -2.037 -9.546 -6.198 1.00 97.25 81 GLU A CA 1
ATOM 632 C C . GLU A 1 81 ? -1.465 -8.761 -5.013 1.00 97.25 81 GLU A C 1
ATOM 634 O O . GLU A 1 81 ? -1.732 -9.095 -3.862 1.00 97.25 81 GLU A O 1
ATOM 639 N N . THR A 1 82 ? -0.684 -7.705 -5.262 1.00 98.00 82 THR A N 1
ATOM 640 C CA . THR A 1 82 ? -0.143 -6.879 -4.177 1.00 98.00 82 THR A CA 1
ATOM 641 C C . THR A 1 82 ? -1.208 -5.968 -3.572 1.00 98.00 82 THR A C 1
ATOM 643 O O . THR A 1 82 ? -0.960 -5.408 -2.513 1.00 98.00 82 THR A O 1
ATOM 646 N N . VAL A 1 83 ? -2.378 -5.811 -4.207 1.00 98.44 83 VAL A N 1
ATOM 647 C CA . VAL A 1 83 ? -3.504 -4.994 -3.714 1.00 98.44 83 VAL A CA 1
ATOM 648 C C . VAL A 1 83 ? -4.331 -5.733 -2.655 1.00 98.44 83 VAL A C 1
ATOM 650 O O . VAL A 1 83 ? -4.984 -5.092 -1.835 1.00 98.44 83 VAL A O 1
ATOM 653 N N . GLU A 1 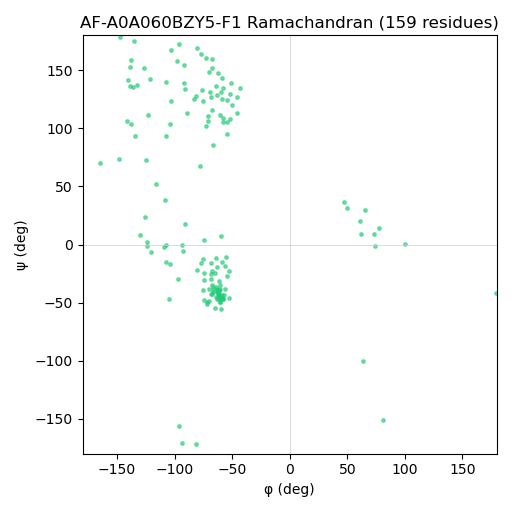84 ? -4.281 -7.066 -2.616 1.00 98.44 84 GLU A N 1
ATOM 654 C CA . GLU A 1 84 ? -5.068 -7.883 -1.680 1.00 98.44 84 GLU A CA 1
ATOM 655 C C . GLU A 1 84 ? -4.903 -7.456 -0.202 1.00 98.44 84 GLU A C 1
ATOM 657 O O . GLU A 1 84 ? -5.922 -7.247 0.462 1.00 98.44 84 GLU A O 1
ATOM 662 N N . PRO A 1 85 ? -3.685 -7.209 0.329 1.00 98.38 85 PRO A N 1
ATOM 663 C CA . PRO A 1 85 ? -3.524 -6.727 1.704 1.00 98.38 85 PRO A CA 1
ATOM 664 C C . PRO A 1 85 ? -4.204 -5.381 1.986 1.00 98.38 85 PRO A C 1
ATOM 666 O O . PRO A 1 85 ? -4.718 -5.169 3.086 1.00 98.38 85 PRO A O 1
ATOM 669 N N . LEU A 1 86 ? -4.235 -4.470 1.005 1.00 98.38 86 LEU A N 1
ATOM 670 C CA . LEU A 1 86 ? -4.944 -3.196 1.134 1.00 98.38 86 LEU A CA 1
ATOM 671 C C . LEU A 1 86 ? -6.457 -3.423 1.212 1.00 98.38 86 LEU A C 1
ATOM 673 O O . LEU A 1 86 ? -7.116 -2.811 2.048 1.00 98.38 86 LEU A O 1
ATOM 677 N N . VAL A 1 87 ? -7.000 -4.315 0.380 1.00 98.25 87 VAL A N 1
ATOM 678 C CA . VAL A 1 87 ? -8.433 -4.650 0.385 1.00 98.25 87 VAL A CA 1
ATOM 679 C C . VAL A 1 87 ? -8.844 -5.229 1.737 1.00 98.25 87 VAL A C 1
ATOM 681 O O . VAL A 1 87 ? -9.806 -4.747 2.330 1.00 98.25 87 VAL A O 1
ATOM 684 N N . HIS A 1 88 ? -8.073 -6.170 2.286 1.00 98.19 88 HIS A N 1
ATOM 685 C CA . HIS A 1 88 ? -8.345 -6.719 3.618 1.00 98.19 88 HIS A CA 1
ATOM 686 C C . HIS A 1 88 ? -8.280 -5.651 4.722 1.00 98.19 88 HIS A C 1
ATOM 688 O O . HIS A 1 88 ? -9.121 -5.637 5.625 1.00 98.19 88 HIS A O 1
ATOM 694 N N . LEU A 1 89 ? -7.322 -4.717 4.649 1.00 98.06 89 LEU A N 1
ATOM 695 C CA . LEU A 1 89 ? -7.282 -3.583 5.574 1.00 98.06 89 LEU A CA 1
ATOM 696 C C . LEU A 1 89 ? -8.537 -2.707 5.424 1.00 98.06 89 LEU A C 1
ATOM 698 O O . LEU A 1 89 ? -9.135 -2.328 6.427 1.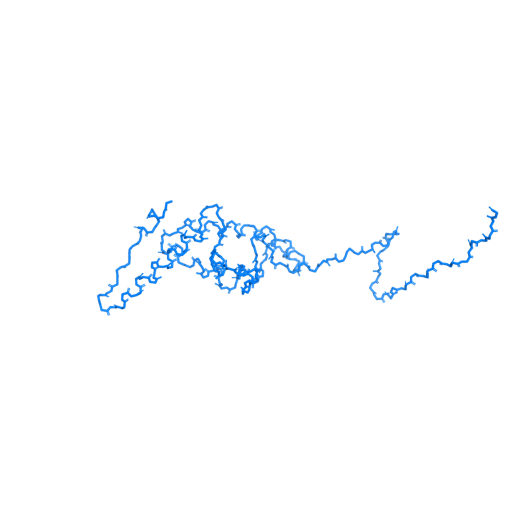00 98.06 89 LEU A O 1
ATOM 702 N N . MET A 1 90 ? -8.974 -2.408 4.200 1.00 97.88 90 MET A N 1
ATOM 703 C CA . MET A 1 90 ? -10.189 -1.624 3.954 1.00 97.88 90 MET A CA 1
ATOM 704 C C . MET A 1 90 ? -11.445 -2.306 4.503 1.00 97.88 90 MET A C 1
ATOM 706 O O . MET A 1 90 ? -12.297 -1.624 5.067 1.00 97.88 90 MET A O 1
ATOM 710 N N . GLU A 1 91 ? -11.563 -3.628 4.392 1.00 98.06 91 GLU A N 1
ATOM 711 C CA . GLU A 1 91 ? -12.674 -4.392 4.972 1.00 98.06 91 GLU A CA 1
ATOM 712 C C . GLU A 1 91 ? -12.683 -4.307 6.504 1.00 98.06 91 GLU A C 1
ATOM 714 O O . GLU A 1 91 ? -13.725 -4.027 7.107 1.00 98.06 91 GLU A O 1
ATOM 719 N N . LEU A 1 92 ? -11.514 -4.462 7.139 1.00 97.00 92 LEU A N 1
ATOM 720 C CA . LEU A 1 92 ? -11.353 -4.281 8.584 1.00 97.00 92 LEU A CA 1
ATOM 721 C C . LEU A 1 92 ? -11.757 -2.864 9.019 1.00 97.00 92 LEU A C 1
ATOM 723 O O . LEU A 1 92 ? -12.494 -2.689 9.994 1.00 97.00 92 LEU A O 1
ATOM 727 N N . LEU A 1 93 ? -11.295 -1.849 8.288 1.00 97.50 93 LEU A N 1
ATOM 728 C CA . LEU A 1 93 ? -11.612 -0.447 8.554 1.00 97.50 93 LEU A CA 1
ATOM 729 C C . LEU A 1 93 ? -13.089 -0.144 8.316 1.00 97.50 93 LEU A C 1
ATOM 731 O O . LEU A 1 93 ? -13.678 0.616 9.081 1.00 97.50 93 LEU A O 1
ATOM 735 N N . ALA A 1 94 ? -13.712 -0.762 7.314 1.00 97.62 94 ALA A N 1
ATOM 736 C CA . ALA A 1 94 ? -15.134 -0.616 7.056 1.00 97.62 94 ALA A CA 1
ATOM 737 C C . ALA A 1 94 ? -15.975 -1.221 8.180 1.00 97.62 94 ALA A C 1
ATOM 739 O O . ALA A 1 94 ? -16.975 -0.624 8.567 1.00 97.62 94 ALA A O 1
ATOM 740 N N . GLU A 1 95 ? -15.579 -2.366 8.742 1.00 96.38 95 GLU A N 1
ATOM 741 C CA . GLU A 1 95 ? -16.247 -2.950 9.908 1.00 96.38 95 GLU A CA 1
ATOM 742 C C . GLU A 1 95 ? -16.094 -2.049 11.142 1.00 96.38 95 GLU A C 1
ATOM 744 O O . GLU A 1 95 ? -17.087 -1.621 11.735 1.00 96.38 95 GLU A O 1
ATOM 749 N N . GLN A 1 96 ? -14.859 -1.690 11.503 1.00 94.94 96 GLN A N 1
ATOM 750 C CA . GLN A 1 96 ? -14.596 -0.886 12.700 1.00 94.94 96 GLN A CA 1
ATOM 751 C C . GLN A 1 96 ? -15.122 0.553 12.583 1.00 94.94 96 GLN A C 1
ATOM 753 O O . GLN A 1 96 ? -15.596 1.133 13.564 1.00 94.94 96 GLN A O 1
ATOM 758 N N . GLY A 1 97 ? -15.075 1.128 11.383 1.00 96.38 97 GLY A N 1
ATOM 759 C CA . GLY A 1 97 ? -15.499 2.491 11.086 1.00 96.38 97 GLY A CA 1
ATOM 760 C C . GLY A 1 97 ? -17.005 2.708 11.191 1.00 96.38 97 GLY A C 1
ATOM 761 O O . GLY A 1 97 ? -17.435 3.858 11.294 1.00 96.38 97 GLY A O 1
ATOM 762 N N . ARG A 1 98 ? -17.826 1.643 11.221 1.00 96.44 98 ARG A N 1
ATOM 763 C CA . ARG A 1 98 ? -19.273 1.763 11.493 1.00 96.44 98 ARG A CA 1
ATOM 764 C C . ARG A 1 98 ? -19.544 2.315 12.883 1.00 96.44 98 ARG A C 1
ATOM 766 O O . ARG A 1 98 ? -20.424 3.158 13.051 1.00 96.44 98 ARG A O 1
ATOM 773 N N . GLU A 1 99 ? -18.780 1.864 13.877 1.00 93.81 99 GLU A N 1
ATOM 774 C CA . GLU A 1 99 ? -18.921 2.369 15.242 1.00 93.81 99 GLU A CA 1
ATOM 775 C C . GLU A 1 99 ? -18.494 3.834 15.319 1.00 93.81 99 GLU A C 1
ATOM 777 O O . GLU A 1 99 ? -19.184 4.632 15.944 1.00 93.81 99 GLU A O 1
ATOM 782 N N . THR A 1 100 ? -17.414 4.215 14.634 1.00 92.94 100 THR A N 1
ATOM 783 C CA . THR A 1 100 ? -16.973 5.614 14.551 1.00 92.94 100 THR A CA 1
ATOM 784 C C . THR A 1 100 ? -18.038 6.491 13.878 1.00 92.94 100 THR A C 1
ATOM 786 O O . THR A 1 100 ? -18.425 7.520 14.431 1.00 92.94 100 THR A O 1
ATOM 789 N N . ALA A 1 101 ? -18.602 6.059 12.743 1.00 96.38 101 ALA A N 1
ATOM 790 C CA . ALA A 1 101 ? -19.663 6.788 12.042 1.00 96.38 101 ALA A CA 1
ATOM 791 C C . ALA A 1 101 ? -20.906 6.994 12.921 1.00 96.38 101 ALA A C 1
ATOM 793 O O . ALA A 1 101 ? -21.465 8.093 12.986 1.00 96.38 101 ALA A O 1
ATOM 794 N N . ARG A 1 102 ? -21.313 5.954 13.655 1.00 96.25 102 ARG A N 1
ATOM 795 C CA . ARG A 1 102 ? -22.457 6.015 14.565 1.00 96.25 102 ARG A CA 1
ATOM 796 C C . ARG A 1 102 ? -22.180 6.883 15.791 1.00 96.25 102 ARG A C 1
ATOM 798 O O . ARG A 1 102 ? -23.030 7.690 16.161 1.00 96.25 102 ARG A O 1
ATOM 805 N N . ALA A 1 103 ? -21.046 6.677 16.455 1.00 93.12 103 ALA A N 1
ATOM 806 C CA . ALA A 1 103 ? -20.754 7.278 17.752 1.00 93.12 103 ALA A CA 1
ATOM 807 C C . ALA A 1 103 ? -20.389 8.762 17.653 1.00 93.12 103 ALA A C 1
ATOM 809 O O . ALA A 1 103 ? -20.819 9.533 18.512 1.00 93.12 103 ALA A O 1
ATOM 810 N N . ASP A 1 104 ? -19.635 9.146 16.621 1.00 94.25 104 ASP A N 1
ATOM 811 C CA . ASP A 1 104 ? -19.098 10.503 16.494 1.00 94.25 104 ASP A CA 1
ATOM 812 C C . ASP A 1 104 ? -19.978 11.385 15.598 1.00 94.25 104 ASP A C 1
ATOM 814 O O . ASP A 1 104 ? -20.073 12.591 15.825 1.00 94.25 104 ASP A O 1
ATOM 818 N N . TYR A 1 105 ? -20.669 10.788 14.619 1.00 95.81 105 TYR A N 1
ATOM 819 C CA . TYR A 1 105 ? -21.450 11.527 13.620 1.00 95.81 105 TYR A CA 1
ATOM 820 C C . TYR A 1 105 ? -22.945 11.186 13.594 1.00 95.81 105 TYR A C 1
ATOM 822 O O . TYR A 1 105 ? -23.696 11.828 12.863 1.00 95.81 105 TYR A O 1
ATOM 830 N N . GLY A 1 106 ? -23.410 10.186 14.355 1.00 96.38 106 GLY A N 1
ATOM 831 C CA . GLY A 1 106 ? -24.806 9.731 14.292 1.00 96.38 106 GLY A CA 1
ATOM 832 C C . GLY A 1 106 ? -25.215 9.208 12.909 1.00 96.38 106 GLY A C 1
ATOM 833 O O . GLY A 1 106 ? -26.403 9.181 12.584 1.00 96.38 106 GLY A O 1
ATOM 834 N N . ALA A 1 107 ? -24.242 8.825 12.081 1.00 97.75 107 ALA A N 1
ATOM 835 C CA . ALA A 1 107 ? -24.439 8.483 10.682 1.00 97.75 107 ALA A CA 1
ATOM 836 C C . ALA A 1 107 ? -24.542 6.965 10.466 1.00 97.75 107 ALA A C 1
ATOM 838 O O . ALA A 1 107 ? -24.065 6.157 11.265 1.00 97.75 107 ALA A O 1
ATOM 839 N N . ARG A 1 108 ? -25.167 6.578 9.347 1.00 97.56 108 ARG A N 1
ATOM 840 C CA . ARG A 1 108 ? -25.080 5.214 8.795 1.00 97.56 108 ARG A CA 1
ATOM 841 C C . ARG A 1 108 ? -23.774 5.059 8.006 1.00 97.56 108 ARG A C 1
ATOM 843 O O . ARG A 1 108 ? -23.135 6.052 7.676 1.00 97.56 108 ARG A O 1
ATOM 850 N N . GLY A 1 109 ? -23.437 3.829 7.626 1.00 97.75 109 GLY A N 1
ATOM 851 C CA . GLY A 1 109 ? -22.209 3.540 6.881 1.00 97.75 109 GLY A CA 1
ATOM 852 C C . GLY A 1 109 ? -20.998 3.458 7.806 1.00 97.75 109 GLY A C 1
ATOM 853 O O . GLY A 1 109 ? -21.141 3.079 8.966 1.00 97.75 109 GLY A O 1
ATOM 854 N N . TRP A 1 110 ? -19.820 3.784 7.285 1.00 97.56 110 TRP A N 1
ATOM 855 C CA . TRP A 1 110 ? -18.556 3.767 8.016 1.00 97.56 110 TRP A CA 1
ATOM 856 C C . TRP A 1 110 ? -17.729 5.003 7.661 1.00 97.56 110 TRP A C 1
ATOM 858 O O . TRP A 1 110 ? -17.959 5.635 6.630 1.00 97.56 110 TRP A O 1
ATOM 868 N N . THR A 1 111 ? -16.788 5.362 8.529 1.00 96.94 111 THR A N 1
ATOM 869 C CA . THR A 1 111 ? -15.868 6.480 8.307 1.00 96.94 111 THR A CA 1
ATOM 870 C C . THR A 1 111 ? -14.468 6.105 8.765 1.00 96.94 111 THR A C 1
ATOM 872 O O . THR A 1 111 ? -14.304 5.307 9.685 1.00 96.94 111 THR A O 1
ATOM 875 N N . LEU A 1 112 ? -13.477 6.731 8.142 1.00 96.50 112 LEU A N 1
ATOM 876 C CA . LEU A 1 112 ? -12.062 6.619 8.459 1.00 96.50 112 LEU A CA 1
ATOM 877 C C . LEU A 1 112 ? -11.474 8.028 8.517 1.00 96.50 112 LEU A C 1
ATOM 879 O O . LEU A 1 112 ? -11.801 8.879 7.691 1.00 96.50 112 LEU A O 1
ATOM 883 N N . HIS A 1 113 ? -10.628 8.282 9.509 1.00 95.88 113 HIS A N 1
ATOM 884 C CA . HIS A 1 113 ? -9.841 9.509 9.596 1.00 95.88 113 HIS A CA 1
ATOM 885 C C . HIS A 1 113 ? -8.441 9.286 9.021 1.00 95.88 113 HIS A C 1
ATOM 887 O O . HIS A 1 113 ? -8.056 8.165 8.732 1.00 95.88 113 HIS A O 1
ATOM 893 N N . HIS A 1 114 ? -7.669 10.365 8.902 1.00 96.12 114 HIS A N 1
ATOM 894 C CA . HIS A 1 114 ? -6.389 10.431 8.185 1.00 96.12 114 HIS A CA 1
ATOM 895 C C . HIS A 1 114 ? -5.282 9.435 8.591 1.00 96.12 114 HIS A C 1
ATOM 897 O O . HIS A 1 114 ? -4.274 9.388 7.895 1.00 96.12 114 HIS A O 1
ATOM 903 N N . ASN A 1 115 ? -5.414 8.695 9.695 1.00 96.44 115 ASN A N 1
ATOM 904 C CA . ASN A 1 115 ? -4.401 7.755 10.174 1.00 96.44 115 ASN A CA 1
ATOM 905 C C . ASN A 1 115 ? -5.039 6.477 10.715 1.00 96.44 115 ASN A C 1
ATOM 907 O O . ASN A 1 115 ? -6.038 6.530 11.437 1.00 96.44 115 ASN A O 1
ATOM 911 N N . THR A 1 116 ? -4.396 5.343 10.445 1.00 96.88 116 THR A N 1
ATOM 912 C CA . THR A 1 116 ? -4.713 4.060 11.067 1.00 96.88 116 THR A CA 1
ATOM 913 C C . THR A 1 116 ? -3.482 3.166 11.238 1.00 96.88 116 THR A C 1
ATOM 915 O O . THR A 1 116 ? -2.365 3.561 10.909 1.00 96.88 116 THR A O 1
ATOM 918 N N . ASP A 1 117 ? -3.665 1.984 11.816 1.00 95.44 117 ASP A N 1
ATOM 919 C CA . ASP A 1 117 ? -2.627 1.000 12.112 1.00 95.44 117 ASP A CA 1
ATOM 920 C C . ASP A 1 117 ? -3.094 -0.417 11.706 1.00 95.44 117 ASP A C 1
ATOM 922 O O . ASP A 1 117 ? -4.245 -0.583 11.288 1.00 95.44 117 ASP A O 1
ATOM 926 N N . 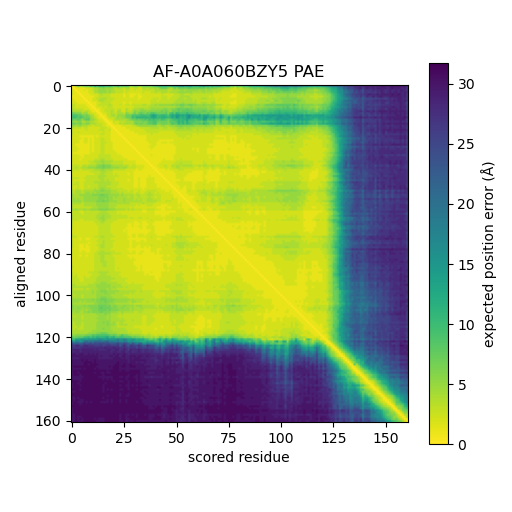PRO A 1 118 ? -2.243 -1.457 11.808 1.00 94.56 118 PRO A N 1
ATOM 927 C CA . PRO A 1 118 ? -2.627 -2.827 11.447 1.00 94.56 118 PRO A CA 1
ATOM 928 C C . PRO A 1 118 ? -3.825 -3.394 12.223 1.00 94.56 118 PRO A C 1
ATOM 930 O O . PRO A 1 118 ? -4.400 -4.397 11.811 1.00 94.56 118 PRO A O 1
ATOM 933 N N . TRP A 1 119 ? -4.215 -2.771 13.337 1.00 93.62 119 TRP A N 1
ATOM 934 C CA . TRP A 1 119 ? -5.359 -3.175 14.156 1.00 93.62 119 TRP A CA 1
ATOM 935 C C . TRP A 1 119 ? -6.648 -2.434 13.787 1.00 93.62 119 TRP A C 1
ATOM 937 O O . TRP A 1 119 ? -7.692 -2.673 14.403 1.00 93.62 119 TRP A O 1
ATOM 947 N N . GLY A 1 120 ? -6.583 -1.536 12.802 1.00 90.50 120 GLY A N 1
ATOM 948 C CA . GLY A 1 120 ? -7.691 -0.698 12.367 1.00 90.50 120 GLY A CA 1
ATOM 949 C C . GLY A 1 120 ? -7.966 0.485 13.296 1.00 90.50 120 GLY A C 1
ATOM 950 O O . GLY A 1 120 ? -9.019 1.114 13.189 1.00 90.50 120 GLY A O 1
ATOM 951 N N . LEU A 1 121 ? -7.055 0.838 14.214 1.00 88.31 121 LEU A N 1
ATOM 952 C CA . LEU A 1 121 ? -7.280 1.958 15.126 1.00 88.31 121 LEU A CA 1
ATOM 953 C C . LEU A 1 121 ? -7.211 3.285 14.363 1.00 88.31 121 LEU A C 1
ATOM 955 O O . LEU A 1 121 ? -6.137 3.746 14.008 1.00 88.31 121 LEU A O 1
ATOM 959 N N . HIS A 1 122 ? -8.356 3.924 14.140 1.00 78.50 122 HIS A N 1
ATOM 960 C CA . HIS A 1 122 ? -8.453 5.221 13.447 1.00 78.50 122 HIS A CA 1
ATOM 961 C C . HIS A 1 122 ? -9.168 6.303 14.265 1.00 78.50 122 HIS A C 1
ATOM 963 O O . HIS A 1 122 ? -9.286 7.452 13.850 1.00 78.50 122 HIS A O 1
ATOM 969 N N . ARG A 1 123 ? -9.637 5.941 15.462 1.00 76.88 123 ARG A N 1
ATOM 970 C CA . ARG A 1 123 ? -10.286 6.845 16.414 1.00 76.88 123 ARG A CA 1
ATOM 971 C C . ARG A 1 123 ? -9.368 7.123 17.590 1.00 76.88 123 ARG A C 1
ATOM 973 O O . ARG A 1 123 ? -8.780 6.208 18.170 1.00 76.88 123 ARG A O 1
ATOM 980 N N . CYS A 1 124 ? -9.352 8.368 18.046 1.00 55.91 124 CYS A N 1
ATOM 981 C CA . CYS A 1 124 ? -8.837 8.665 19.372 1.00 55.91 124 CYS A CA 1
ATOM 982 C C . CYS A 1 124 ? -9.864 8.147 20.390 1.00 55.91 124 CYS A C 1
ATOM 984 O O . CYS A 1 124 ? -10.916 8.753 20.597 1.00 55.91 124 CYS A O 1
ATOM 986 N N . ARG A 1 125 ? -9.614 6.986 21.013 1.00 56.31 125 ARG A N 1
ATOM 987 C CA . ARG A 1 125 ? -10.416 6.545 22.162 1.00 56.31 125 ARG A CA 1
ATOM 988 C C . ARG A 1 125 ? -10.154 7.507 23.322 1.00 56.31 125 ARG A C 1
ATOM 990 O O . ARG A 1 125 ? -9.370 7.204 24.219 1.00 56.31 125 ARG A O 1
ATOM 997 N N . ALA A 1 126 ? -10.885 8.617 23.384 1.00 46.41 126 ALA A N 1
ATOM 998 C CA . ALA A 1 126 ? -11.234 9.161 24.682 1.00 46.41 126 ALA A CA 1
ATOM 999 C C . ALA A 1 126 ? -11.979 8.027 25.387 1.00 46.41 126 ALA A C 1
ATOM 1001 O O . ALA A 1 126 ? -13.091 7.667 24.992 1.00 46.41 126 ALA A O 1
ATOM 1002 N N . ARG A 1 127 ? -11.329 7.372 26.362 1.00 45.50 127 ARG A N 1
ATOM 1003 C CA . ARG A 1 127 ? -12.025 6.483 27.292 1.00 45.50 127 ARG A CA 1
ATOM 1004 C C . ARG A 1 127 ? -13.262 7.266 27.708 1.00 45.50 127 ARG A C 1
ATOM 1006 O O . ARG A 1 127 ? -13.120 8.294 28.370 1.00 45.50 127 ARG A O 1
ATOM 1013 N N . ARG A 1 128 ? -14.463 6.814 27.327 1.00 43.84 128 ARG A N 1
ATOM 1014 C CA . ARG A 1 128 ? -15.639 7.187 28.103 1.00 43.84 128 ARG A CA 1
ATOM 1015 C C . ARG A 1 128 ? -15.247 6.749 29.503 1.00 43.84 128 ARG A C 1
ATOM 1017 O O . ARG A 1 128 ? -15.121 5.548 29.743 1.00 43.84 128 ARG A O 1
ATOM 1024 N N . ARG A 1 129 ? -14.914 7.703 30.386 1.00 38.59 129 ARG A N 1
ATOM 1025 C CA . ARG A 1 129 ? -14.889 7.406 31.816 1.00 38.59 129 ARG A CA 1
ATOM 1026 C C . ARG A 1 129 ? -16.199 6.656 32.030 1.00 38.59 129 ARG A C 1
ATOM 1028 O O . ARG A 1 129 ? -17.218 7.168 31.547 1.00 38.59 129 ARG A O 1
ATOM 1035 N N . PRO A 1 130 ? -16.191 5.450 32.624 1.00 38.16 130 PRO A N 1
ATOM 1036 C CA . PRO A 1 130 ? -17.452 4.872 33.029 1.00 38.16 130 PRO A CA 1
ATOM 1037 C C . PRO A 1 130 ? -18.124 5.990 33.810 1.00 38.16 130 PRO A C 1
ATOM 1039 O O . PRO A 1 130 ? -17.511 6.552 34.724 1.00 38.16 130 PRO A O 1
ATOM 1042 N N . LEU A 1 131 ? -19.298 6.430 33.347 1.00 43.81 131 LEU A N 1
ATOM 1043 C CA . LEU A 1 131 ? -20.156 7.230 34.196 1.00 43.81 131 LEU A CA 1
ATOM 1044 C C . LEU A 1 131 ? -20.254 6.372 35.445 1.00 43.81 131 LEU A C 1
ATOM 1046 O O . LEU A 1 131 ? -20.778 5.263 35.370 1.00 43.81 131 LEU A O 1
ATOM 1050 N N . LEU A 1 132 ? -19.603 6.818 36.519 1.00 41.72 132 LEU A N 1
ATOM 1051 C CA . LEU A 1 132 ? -19.778 6.262 37.843 1.00 41.72 132 LEU A CA 1
ATOM 1052 C C . LEU A 1 132 ? -21.281 6.354 38.069 1.00 41.72 132 LEU A C 1
ATOM 1054 O O . LEU A 1 132 ? -21.807 7.417 38.392 1.00 41.72 132 LEU A O 1
ATOM 1058 N N . GLN A 1 133 ? -21.985 5.263 37.772 1.00 41.19 133 GLN A N 1
ATOM 1059 C CA . GLN A 1 133 ? -23.305 5.035 38.300 1.00 41.19 133 GLN A CA 1
ATOM 1060 C C . GLN A 1 133 ? -23.082 5.062 39.802 1.00 41.19 133 GLN A C 1
ATOM 1062 O O . GLN A 1 133 ? -22.420 4.189 40.364 1.00 41.19 133 GLN A O 1
ATOM 1067 N N . LEU A 1 134 ? -23.572 6.123 40.438 1.00 40.31 134 LEU A N 1
ATOM 1068 C CA . LEU A 1 134 ? -23.870 6.055 41.854 1.00 40.31 134 LEU A CA 1
ATOM 1069 C C . LEU A 1 134 ? -24.746 4.812 42.037 1.00 40.31 134 LEU A C 1
ATOM 1071 O O . LEU A 1 134 ? -25.607 4.524 41.200 1.00 40.31 134 LEU A O 1
ATOM 1075 N N . ALA A 1 135 ? -24.490 4.058 43.102 1.00 47.25 135 ALA A N 1
ATOM 1076 C CA . ALA A 1 135 ? -25.124 2.774 43.394 1.00 47.25 135 ALA A CA 1
ATOM 1077 C C . ALA A 1 135 ? -26.666 2.833 43.546 1.00 47.25 135 ALA A C 1
ATOM 1079 O O . ALA A 1 135 ? -27.279 1.836 43.909 1.00 47.25 135 ALA A O 1
ATOM 1080 N N . ASP A 1 136 ? -27.302 3.975 43.263 1.00 48.91 136 ASP A N 1
ATOM 1081 C CA . ASP A 1 136 ? -28.742 4.216 43.354 1.00 48.91 136 ASP A CA 1
ATOM 1082 C C . ASP A 1 136 ? -29.467 4.324 41.994 1.00 48.91 136 ASP A C 1
ATOM 1084 O O . ASP A 1 136 ? -30.680 4.532 41.960 1.00 48.91 136 ASP A O 1
ATOM 1088 N N . GLY A 1 137 ? -28.755 4.199 40.866 1.00 44.28 137 GLY A N 1
ATOM 1089 C CA . GLY A 1 137 ? -29.363 4.175 39.530 1.00 44.28 137 GLY A CA 1
ATOM 1090 C C . GLY A 1 137 ? -29.889 5.518 39.002 1.00 44.28 137 GLY A C 1
ATOM 1091 O O . GLY A 1 137 ? -30.526 5.535 37.946 1.00 44.28 137 GLY A O 1
ATOM 1092 N N . ARG A 1 138 ? -29.625 6.656 39.659 1.00 43.94 138 ARG A N 1
ATOM 1093 C CA . ARG A 1 138 ? -30.091 7.972 39.184 1.00 43.94 138 ARG A CA 1
ATOM 1094 C C . ARG A 1 138 ? -29.059 8.651 38.277 1.00 43.94 138 ARG A C 1
ATOM 1096 O O . ARG A 1 138 ? -27.871 8.717 38.582 1.00 43.94 138 ARG A O 1
ATOM 1103 N N . ARG A 1 139 ? -29.514 9.192 37.139 1.00 45.03 139 ARG A N 1
ATOM 1104 C CA . ARG A 1 139 ? -28.691 10.059 36.272 1.00 45.03 139 ARG A CA 1
ATOM 1105 C C . ARG A 1 139 ? -28.591 11.453 36.899 1.00 45.03 139 ARG A C 1
ATOM 1107 O O . ARG A 1 139 ? -29.610 12.026 37.272 1.00 45.03 139 ARG A O 1
ATOM 1114 N N . LEU A 1 140 ? -27.384 12.014 36.970 1.00 45.56 140 LEU A N 1
ATOM 1115 C CA . LEU A 1 140 ? -27.176 13.425 37.314 1.00 45.56 140 LEU A CA 1
ATOM 1116 C C . LEU A 1 140 ? -27.695 14.317 36.176 1.00 45.56 140 LEU A C 1
ATOM 1118 O O . LEU A 1 140 ? -27.318 14.130 35.018 1.00 45.56 140 LEU A O 1
ATOM 1122 N N . ALA A 1 141 ? -28.556 15.279 36.508 1.00 44.28 141 ALA A N 1
ATOM 1123 C CA . ALA A 1 141 ? -29.002 16.300 35.565 1.00 44.28 141 ALA A CA 1
ATOM 1124 C C . ALA A 1 141 ? -27.850 17.277 35.227 1.00 44.28 141 ALA A C 1
ATOM 1126 O O . ALA A 1 141 ? -26.996 17.527 36.087 1.00 44.28 141 ALA A O 1
ATOM 1127 N N . PRO A 1 142 ? -27.806 17.847 34.006 1.00 40.50 142 PRO A N 1
ATOM 1128 C CA . PRO A 1 142 ? -26.744 18.769 33.602 1.00 40.50 142 PRO A CA 1
ATOM 1129 C C . PRO A 1 142 ? -26.693 20.010 34.511 1.00 40.50 142 PRO A C 1
ATOM 1131 O O . PRO A 1 142 ? -27.719 20.643 34.742 1.00 40.50 142 PRO A O 1
ATOM 1134 N N . GLY A 1 143 ? -25.503 20.372 35.008 1.00 50.06 143 GLY A N 1
ATOM 1135 C CA . GLY A 1 143 ? -25.261 21.625 35.746 1.00 50.06 143 GLY A CA 1
ATOM 1136 C C . GLY A 1 143 ? -25.219 21.534 37.278 1.00 50.06 143 GLY A C 1
ATOM 1137 O O . GLY A 1 143 ? -24.996 22.548 37.935 1.00 50.06 143 GLY A O 1
ATOM 1138 N N . GLN A 1 144 ? -25.388 20.352 37.876 1.00 42.84 144 GLN A N 1
ATOM 1139 C CA . GLN A 1 144 ? -25.258 20.180 39.330 1.00 42.84 144 GLN A CA 1
ATOM 1140 C C . GLN A 1 144 ? -23.782 19.993 39.744 1.00 42.84 144 GLN A C 1
ATOM 1142 O O . GLN A 1 144 ? -23.125 19.077 39.241 1.00 42.84 144 GLN A O 1
ATOM 1147 N N . PRO A 1 145 ? -23.235 20.809 40.668 1.00 42.94 145 PRO A N 1
ATOM 1148 C CA . PRO A 1 145 ? -21.891 20.596 41.189 1.00 42.94 145 PRO A CA 1
ATOM 1149 C C . PRO A 1 145 ? -21.845 19.341 42.069 1.00 42.94 145 PRO A C 1
ATOM 1151 O O . PRO A 1 145 ? -22.655 19.160 42.979 1.00 42.94 145 PRO A O 1
ATOM 1154 N N . VAL A 1 146 ? -20.863 18.476 41.811 1.00 53.03 146 VAL A N 1
ATOM 1155 C CA . VAL A 1 146 ? -20.621 17.264 42.601 1.00 53.03 146 VAL A CA 1
ATOM 1156 C C . VAL A 1 146 ? -20.068 17.678 43.963 1.00 53.03 146 VAL A C 1
ATOM 1158 O O . VAL A 1 146 ? -18.938 18.154 44.060 1.00 53.03 146 VAL A O 1
ATOM 1161 N N . ARG A 1 147 ? -20.856 17.510 45.031 1.00 43.88 147 ARG A N 1
ATOM 1162 C CA . ARG A 1 147 ? -20.354 17.698 46.397 1.00 43.88 147 ARG A CA 1
ATOM 1163 C C . ARG A 1 147 ? -19.496 16.489 46.782 1.00 43.88 147 ARG A C 1
ATOM 1165 O O . ARG A 1 147 ? -20.005 15.369 46.722 1.00 43.88 147 ARG A O 1
ATOM 1172 N N . PRO A 1 148 ? -18.227 16.667 47.185 1.00 42.28 148 PRO A N 1
ATOM 1173 C CA . PRO A 1 148 ? -17.448 15.561 47.721 1.00 42.28 148 PRO A CA 1
ATOM 1174 C C . PRO A 1 148 ? -18.105 15.066 49.015 1.00 42.28 148 PRO A C 1
ATOM 1176 O O . PRO A 1 148 ? -18.441 15.856 49.900 1.00 42.28 148 PRO A O 1
ATOM 1179 N N . GLY A 1 149 ? -18.335 13.754 49.094 1.00 46.72 149 GLY A N 1
ATOM 1180 C CA . GLY A 1 149 ? -18.883 13.107 50.281 1.00 46.72 149 GLY A CA 1
ATOM 1181 C C . GLY A 1 149 ? -17.988 13.360 51.491 1.00 46.72 149 GLY A C 1
ATOM 1182 O O . GLY A 1 149 ? -16.763 13.260 51.402 1.00 46.72 149 GLY A O 1
ATOM 1183 N N . ARG A 1 150 ? -18.604 13.712 52.621 1.00 39.81 150 ARG A N 1
ATOM 1184 C CA . ARG A 1 150 ? -17.910 13.912 53.894 1.00 39.81 150 ARG A CA 1
ATOM 1185 C C . ARG A 1 150 ? -17.202 12.600 54.273 1.00 39.81 150 ARG A C 1
ATOM 1187 O O . ARG A 1 150 ? -17.874 11.568 54.304 1.00 39.81 150 ARG A O 1
ATOM 1194 N N . PRO A 1 151 ? -15.884 12.598 54.538 1.00 40.72 151 PRO A N 1
ATOM 1195 C CA . PRO A 1 151 ? -15.216 11.394 55.014 1.00 40.72 151 PRO A CA 1
ATOM 1196 C C . PRO A 1 151 ? -15.810 10.972 56.370 1.00 40.72 151 PRO A C 1
ATOM 1198 O O . PRO A 1 151 ? -16.238 11.839 57.138 1.00 40.72 151 PRO A O 1
ATOM 1201 N N . PRO A 1 152 ? -15.866 9.664 56.669 1.00 44.56 152 PRO A N 1
ATOM 1202 C CA . PRO A 1 152 ? -16.441 9.173 57.915 1.00 44.56 152 PRO A CA 1
ATOM 1203 C C . PRO A 1 152 ? -15.631 9.655 59.127 1.00 44.56 152 PRO A C 1
ATOM 1205 O O . PRO A 1 152 ? -14.397 9.634 59.112 1.00 44.56 152 PRO A O 1
ATOM 1208 N N . ASP A 1 153 ? -16.338 10.089 60.175 1.00 47.16 153 ASP A N 1
ATOM 1209 C CA . ASP A 1 153 ? -15.756 10.561 61.433 1.00 47.16 153 ASP A CA 1
ATOM 1210 C C . ASP A 1 153 ? -14.931 9.447 62.097 1.00 47.16 153 ASP A C 1
ATOM 1212 O O . ASP A 1 153 ? -15.460 8.452 62.593 1.00 47.16 153 ASP A O 1
ATOM 1216 N N . ARG A 1 154 ? -13.606 9.622 62.149 1.00 49.03 154 ARG A N 1
ATOM 1217 C CA . ARG A 1 154 ? -12.703 8.771 62.939 1.00 49.03 154 ARG A CA 1
ATOM 1218 C C . ARG A 1 154 ? -12.759 9.164 64.418 1.00 49.03 154 ARG A C 1
ATOM 1220 O O . ARG A 1 154 ? -11.784 9.688 64.947 1.00 49.03 154 ARG A O 1
ATOM 1227 N N . ARG A 1 155 ? -13.884 8.930 65.096 1.00 46.81 155 ARG A N 1
ATOM 1228 C CA . ARG A 1 155 ? -13.976 8.970 66.570 1.00 46.81 155 ARG A CA 1
ATOM 1229 C C . ARG A 1 155 ? -15.019 7.977 67.084 1.00 46.81 155 ARG A C 1
ATOM 1231 O O . ARG A 1 155 ? -16.086 8.378 67.522 1.00 46.81 155 ARG A O 1
ATOM 1238 N N . ALA A 1 156 ? -14.692 6.688 67.040 1.00 47.34 156 ALA A N 1
ATOM 1239 C CA . ALA A 1 156 ? -15.305 5.662 67.890 1.00 47.34 156 ALA A CA 1
ATOM 1240 C C . ALA A 1 156 ? -14.458 4.377 67.859 1.00 47.34 156 ALA A C 1
ATOM 1242 O O . ALA A 1 156 ? -14.840 3.372 67.275 1.00 47.34 156 ALA A O 1
ATOM 1243 N N . ALA A 1 157 ? -13.275 4.423 68.467 1.00 45.19 157 ALA A N 1
ATOM 1244 C CA . ALA A 1 157 ? -12.584 3.227 68.938 1.00 45.19 157 ALA A CA 1
ATOM 1245 C C . ALA A 1 157 ? -12.092 3.558 70.350 1.00 45.19 157 ALA A C 1
ATOM 1247 O O . ALA A 1 157 ? -11.091 4.252 70.521 1.00 45.19 157 ALA A O 1
ATOM 1248 N N . GLY A 1 158 ? -12.901 3.197 71.348 1.00 40.41 158 GLY A N 1
ATOM 1249 C CA . GLY A 1 158 ? -12.519 3.284 72.756 1.00 40.41 158 GLY A CA 1
ATOM 1250 C C . GLY A 1 158 ? -11.495 2.197 73.109 1.00 40.41 158 GLY A C 1
ATOM 1251 O O . GLY A 1 158 ? -11.382 1.214 72.374 1.00 40.41 158 GLY A O 1
ATOM 1252 N N . PRO A 1 159 ? -10.743 2.357 74.210 1.00 44.88 159 PRO A N 1
ATOM 1253 C CA . PRO A 1 159 ? -9.782 1.360 74.650 1.00 44.88 159 PRO A CA 1
ATOM 1254 C C . PRO A 1 159 ? -10.521 0.257 75.417 1.00 44.88 159 PRO A C 1
ATOM 1256 O O . PRO A 1 159 ? -11.274 0.542 76.347 1.00 44.88 159 PRO A O 1
ATOM 1259 N N . GLY A 1 160 ? -10.316 -0.997 75.027 1.00 40.69 160 GLY A N 1
ATOM 1260 C CA . GLY A 1 160 ? -10.869 -2.161 75.711 1.00 40.69 160 GLY A CA 1
ATOM 1261 C C . GLY A 1 160 ? -9.850 -3.293 75.727 1.00 40.69 160 GLY A C 1
ATOM 1262 O O . GLY A 1 160 ? -9.602 -3.867 74.672 1.00 40.69 160 GLY A O 1
ATOM 1263 N N . SER A 1 161 ? -9.277 -3.500 76.923 1.00 39.38 161 SER A N 1
ATOM 1264 C CA . SER A 1 161 ? -8.727 -4.729 77.540 1.00 39.38 161 SER A CA 1
ATOM 1265 C C . SER A 1 161 ? -7.903 -5.692 76.690 1.00 39.38 161 SER A C 1
ATOM 1267 O O . SER A 1 161 ? -8.509 -6.396 75.853 1.00 39.38 161 SER A O 1
#

Radius of gyration: 27.51 Å; Cα contacts (8 Å, |Δi|>4): 149; chains: 1; bounding box: 49×38×104 Å

Nearest PDB structures (foldseek):
  2rdy-assembly1_B  TM=9.124E-01  e=2.478E-10  Halalkalibacterium halodurans C-125
  4ufc-assembly2_B  TM=9.563E-01  e=1.779E-09  Bacteroides ovatus
  7kmq-assembly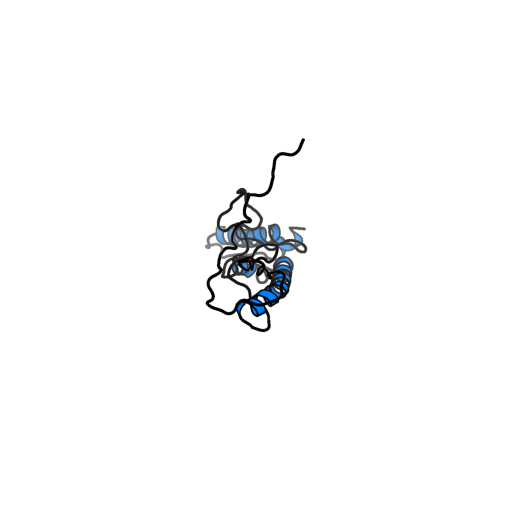1_B  TM=9.930E-01  e=5.874E-09  Xanthomonas citri pv. citri str. 306
  7kmq-assembly1_A  TM=9.297E-01  e=1.277E-08  Xanthomonas citri pv. citri str. 306
  7zo0-assembly1_A  TM=9.108E-01  e=4.217E-08  Akkermansia muciniphila ATCC BAA-835